Protein AF-A0A382T3I2-F1 (afdb_monomer)

Organism: NCBI:txid408172

Sequence (108 aa):
TSEFPPEIESSSTSLKLATGANISRTDLAIEILRELDHDYSRIVSGKFSSVADEWAGNCSTLGKRVKINIGQRRFTGRAEALDEAGSLLIRTEHGRVERITSGDVIVI

Foldseek 3Di:
DDPDDPVCSVPDDDPCRVVVDDDDPVVVVVVVVVVVVVVVVCVVVVNLVVVQVVCFVVPPQAQAWKWWDDPPDIFIFHQHGQDSVRWTWGQGPVRDTDTHPDTDIDGD

Mean predicted aligned error: 4.41 Å

InterPro domains:
  IPR003142 Biotin protein ligase, C-terminal [PF02237] (61-106)
  IPR008988 Transcriptional repressor, C-terminal [SSF50037] (63-107)
  IPR045864 Class II Aminoacyl-tRNA synthetase/Biotinyl protein ligase (BPL) and lipoyl protein ligase (LPL) [G3DSA:3.30.930.10] (1-58)

Solvent-accessible surface area (backbone atoms only — not comparable to full-atom values): 6464 Å² total; per-residue (Å²): 131,88,86,59,60,83,93,47,44,91,83,56,87,47,71,41,74,78,67,75,44,91,72,59,67,64,62,52,51,54,49,54,52,48,54,50,52,51,51,50,50,37,40,78,71,70,40,43,60,64,55,50,52,57,48,54,76,68,42,88,56,58,75,32,44,30,39,38,42,46,92,91,47,72,54,55,25,34,28,68,46,66,48,94,84,68,26,41,32,26,36,29,88,86,70,51,75,44,78,39,83,73,65,51,80,41,80,104

pLDDT: mean 93.25, std 4.85, range [63.03, 98.75]

Structure (mmCIF, N/CA/C/O backbone):
data_AF-A0A382T3I2-F1
#
_entry.id   AF-A0A382T3I2-F1
#
loop_
_atom_site.group_PDB
_atom_site.id
_atom_site.type_symbol
_atom_site.label_atom_id
_atom_site.label_alt_id
_atom_site.label_comp_id
_atom_site.label_asym_id
_atom_site.label_entity_id
_atom_site.label_seq_id
_atom_site.pdbx_PDB_ins_code
_atom_site.Cartn_x
_atom_site.Cartn_y
_atom_site.Cartn_z
_atom_site.occupancy
_atom_site.B_iso_or_equiv
_atom_site.auth_seq_id
_atom_site.auth_comp_id
_atom_site.auth_asym_id
_atom_site.auth_atom_id
_atom_site.pdbx_PDB_model_num
ATOM 1 N N . THR A 1 1 ? -14.782 12.651 19.110 1.00 63.03 1 THR A N 1
ATOM 2 C CA . THR A 1 1 ? -13.855 13.767 18.840 1.00 63.03 1 THR A CA 1
ATOM 3 C C . THR A 1 1 ? -12.501 13.192 18.492 1.00 63.03 1 THR A C 1
ATOM 5 O O . THR A 1 1 ? -12.213 12.077 18.912 1.00 63.03 1 THR A O 1
ATOM 8 N N . SER A 1 2 ? -11.745 13.882 17.641 1.00 73.25 2 SER A N 1
ATOM 9 C CA . SER A 1 2 ? -10.360 13.523 17.314 1.00 73.25 2 SER A CA 1
ATOM 10 C C . SER A 1 2 ? -9.489 13.713 18.564 1.00 7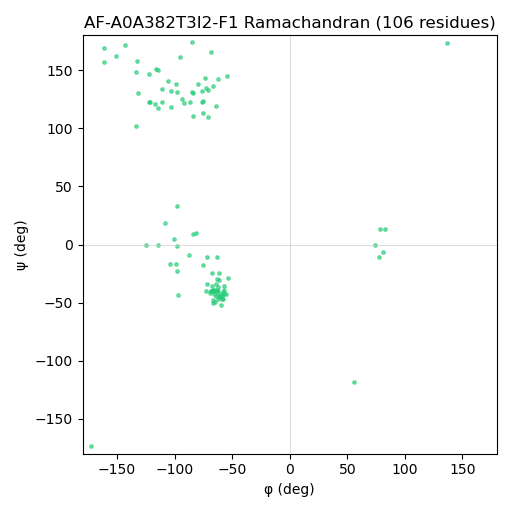3.25 2 SER A C 1
ATOM 12 O O . SER A 1 2 ? -9.676 14.688 19.286 1.00 73.25 2 SER A O 1
ATOM 14 N N . GLU A 1 3 ? -8.597 12.760 18.841 1.00 87.38 3 GLU A N 1
ATOM 15 C CA . GLU A 1 3 ? -7.560 12.857 19.888 1.00 87.38 3 GLU A CA 1
ATOM 16 C C . GLU A 1 3 ? -6.163 13.016 19.257 1.00 87.38 3 GLU A C 1
ATOM 18 O O . GLU A 1 3 ? -5.144 12.736 19.887 1.00 87.38 3 GLU A O 1
ATOM 23 N N . PHE A 1 4 ? -6.104 13.412 17.982 1.00 93.81 4 PHE A N 1
ATOM 24 C CA . PHE A 1 4 ? -4.836 13.603 17.291 1.00 93.81 4 PHE A CA 1
ATOM 25 C C . PHE A 1 4 ? -4.135 14.878 17.782 1.00 93.81 4 PHE A C 1
ATOM 27 O O . PHE A 1 4 ? -4.805 15.884 18.021 1.00 93.81 4 PHE A O 1
ATOM 34 N N . PRO A 1 5 ? -2.794 14.871 17.901 1.00 94.69 5 PRO A N 1
ATOM 35 C CA . PRO A 1 5 ? -2.028 16.094 18.102 1.00 94.69 5 PRO A CA 1
ATOM 36 C C . PRO A 1 5 ? -2.340 17.136 17.009 1.00 94.69 5 PRO A C 1
ATOM 38 O O . PRO A 1 5 ? -2.537 16.740 15.850 1.00 94.69 5 PRO A O 1
ATOM 41 N N . PRO A 1 6 ? -2.358 18.447 17.333 1.00 93.44 6 PRO A N 1
ATOM 42 C CA . PRO A 1 6 ? -2.723 19.503 16.382 1.00 93.44 6 PRO A CA 1
ATOM 43 C C . PRO A 1 6 ? -1.927 19.473 15.072 1.00 93.44 6 PRO A C 1
ATOM 45 O O . PRO A 1 6 ? -2.431 19.865 14.023 1.00 93.44 6 PRO A O 1
ATOM 48 N N . GLU A 1 7 ? -0.688 18.983 15.111 1.00 94.62 7 GLU A N 1
ATOM 49 C CA . GLU A 1 7 ? 0.228 18.939 13.973 1.00 94.62 7 GLU A CA 1
ATOM 50 C C . GLU A 1 7 ? -0.218 17.971 12.865 1.00 94.62 7 GLU A C 1
ATOM 52 O O . GLU A 1 7 ? 0.177 18.146 11.712 1.00 94.62 7 GLU A O 1
ATOM 57 N N . ILE A 1 8 ? -1.024 16.954 13.195 1.00 93.19 8 ILE A N 1
ATOM 58 C CA . ILE A 1 8 ? -1.461 15.909 12.250 1.00 93.19 8 ILE A CA 1
ATOM 59 C C . ILE A 1 8 ? -2.981 15.757 12.171 1.00 93.19 8 ILE A C 1
ATOM 61 O O . ILE A 1 8 ? -3.473 14.920 11.413 1.00 93.19 8 ILE A O 1
ATOM 65 N N . GLU A 1 9 ? -3.734 16.544 12.939 1.00 92.00 9 GLU A N 1
ATOM 66 C CA . GLU A 1 9 ? -5.191 16.432 13.030 1.00 92.00 9 GLU A CA 1
ATOM 67 C C . GLU A 1 9 ? -5.877 16.568 11.662 1.00 92.00 9 GLU A C 1
ATOM 69 O O . GLU A 1 9 ? -6.803 15.821 11.356 1.00 92.00 9 GLU A O 1
ATOM 74 N N . SER A 1 10 ? -5.391 17.467 10.804 1.00 91.81 10 SER A N 1
ATOM 75 C CA . SER A 1 10 ? -5.977 17.716 9.480 1.00 91.81 10 SER A CA 1
ATOM 76 C C . SER A 1 10 ? -5.676 16.631 8.439 1.00 91.81 10 SER A C 1
ATOM 78 O O . SER A 1 10 ? -6.363 16.563 7.420 1.00 91.81 10 SER A O 1
ATOM 80 N N . SER A 1 11 ? -4.666 15.786 8.670 1.00 91.38 11 SER A N 1
ATOM 81 C CA . SER A 1 11 ? -4.212 14.744 7.738 1.00 91.38 11 SER A CA 1
ATOM 82 C C . SER A 1 11 ? -4.425 13.318 8.254 1.00 91.38 11 SER A C 1
ATOM 84 O O . SER A 1 11 ? -4.108 12.360 7.547 1.00 91.38 11 SER A O 1
ATOM 86 N N . SER A 1 12 ? -4.977 13.163 9.460 1.00 93.81 12 SER A N 1
ATOM 87 C CA . SER A 1 12 ? -5.152 11.871 10.127 1.00 93.81 12 SER A CA 1
ATOM 88 C C . SER A 1 12 ? -6.622 11.507 10.304 1.00 93.81 12 SER A C 1
ATOM 90 O O . SER A 1 12 ? -7.492 12.354 10.481 1.00 93.81 12 SER A O 1
ATOM 92 N N . THR A 1 13 ? -6.910 10.207 10.300 1.00 95.12 13 THR A N 1
ATOM 93 C CA . THR A 1 13 ? -8.230 9.665 10.638 1.00 95.12 13 THR A CA 1
ATOM 94 C C . THR A 1 13 ? -8.085 8.358 11.413 1.00 95.12 13 THR A C 1
ATOM 96 O O . THR A 1 13 ? -6.989 7.818 11.555 1.00 95.12 13 THR A O 1
ATOM 99 N N . SER A 1 14 ? -9.192 7.834 11.931 1.00 94.62 14 SER A N 1
ATOM 100 C CA . SER A 1 14 ? -9.259 6.491 12.510 1.00 94.62 14 SER A CA 1
ATOM 101 C C . SER A 1 14 ? -10.472 5.746 11.967 1.00 94.62 14 SER A C 1
ATOM 103 O O . SER A 1 14 ? -11.454 6.369 11.566 1.00 94.62 14 SER A O 1
ATOM 105 N N . LEU A 1 15 ? -10.455 4.411 12.017 1.00 95.38 15 LEU A N 1
ATOM 106 C CA . LEU A 1 15 ? -11.612 3.606 11.607 1.00 95.38 15 LEU A CA 1
ATOM 107 C C . LEU A 1 15 ? -12.877 3.975 12.390 1.00 95.38 15 LEU A C 1
ATOM 109 O O . LEU A 1 15 ? -13.959 4.014 11.815 1.00 95.38 15 LEU A O 1
ATOM 113 N N . LYS A 1 16 ? -12.751 4.326 13.675 1.00 95.12 16 LYS A N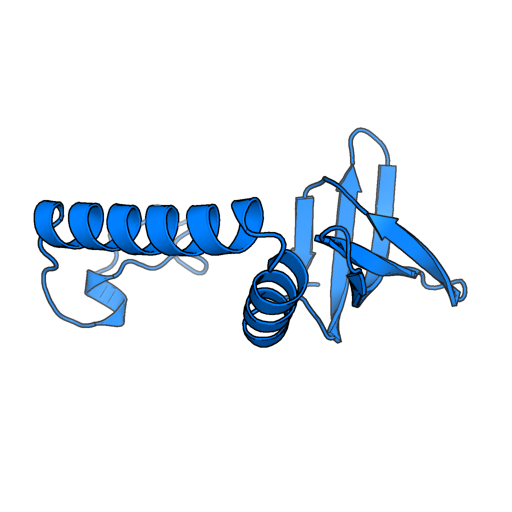 1
ATOM 114 C CA . LYS A 1 16 ? -13.886 4.787 14.482 1.00 95.12 16 LYS A CA 1
ATOM 115 C C . LYS A 1 16 ? -14.441 6.123 13.995 1.00 95.12 16 LYS A C 1
ATOM 117 O O . LYS A 1 16 ? -15.653 6.284 13.947 1.00 95.12 16 LYS A O 1
ATOM 122 N N . LEU A 1 17 ? -13.576 7.075 13.642 1.00 94.88 17 LEU A N 1
ATOM 123 C CA . LEU A 1 17 ? -14.012 8.366 13.100 1.00 94.88 17 LEU A CA 1
ATOM 124 C C . LEU A 1 17 ? -14.636 8.209 11.708 1.00 94.88 17 LEU A C 1
ATOM 126 O O . LEU A 1 17 ? -15.655 8.831 11.437 1.00 94.88 17 LEU A O 1
ATOM 130 N N . ALA A 1 18 ? -14.059 7.357 10.858 1.00 95.12 18 ALA A N 1
ATOM 131 C CA . ALA A 1 18 ? -14.539 7.126 9.498 1.00 95.12 18 ALA A CA 1
ATOM 132 C C . ALA A 1 18 ? -15.864 6.343 9.444 1.00 95.12 18 ALA A C 1
ATOM 134 O O . ALA A 1 18 ? -16.680 6.590 8.562 1.00 95.12 18 ALA A O 1
ATOM 135 N N . THR A 1 19 ? -16.087 5.407 10.373 1.00 95.56 19 THR A N 1
ATOM 136 C CA . THR A 1 19 ? -17.275 4.527 10.378 1.00 95.56 19 THR A CA 1
ATOM 137 C C . THR A 1 19 ? -18.333 4.913 11.412 1.00 95.56 19 THR A C 1
ATOM 139 O O . THR A 1 19 ? -19.463 4.441 11.340 1.00 95.56 19 THR A O 1
ATOM 142 N N . GLY A 1 20 ? -17.980 5.727 12.410 1.00 96.12 20 GLY A N 1
ATOM 143 C CA . GLY A 1 20 ? -18.831 6.033 13.564 1.00 96.12 20 GLY A CA 1
ATOM 144 C C . GLY A 1 20 ? -18.948 4.899 14.594 1.00 96.12 20 GLY A C 1
ATOM 145 O O . GLY A 1 20 ? -19.613 5.081 15.614 1.00 96.12 20 GLY A O 1
ATOM 146 N N . ALA A 1 21 ? -18.300 3.749 14.375 1.00 95.81 21 ALA A N 1
ATOM 147 C CA . ALA A 1 21 ? -18.434 2.552 15.203 1.00 95.81 21 ALA A CA 1
ATOM 148 C C . ALA A 1 21 ? -17.120 2.159 15.899 1.00 95.81 21 ALA A C 1
ATOM 150 O O . ALA A 1 21 ? -16.021 2.400 15.401 1.00 95.81 21 ALA A O 1
ATOM 151 N N . ASN A 1 22 ? -17.219 1.515 17.068 1.00 96.19 22 ASN A N 1
ATOM 152 C CA . ASN A 1 22 ? -16.056 0.867 17.675 1.00 96.19 22 ASN A CA 1
ATOM 153 C C . ASN A 1 22 ? -15.756 -0.431 16.914 1.00 96.19 22 ASN A C 1
ATOM 155 O O . ASN A 1 22 ? -16.613 -1.307 16.829 1.00 96.19 22 ASN A O 1
ATOM 159 N N . ILE A 1 23 ? -14.531 -0.559 16.405 1.00 96.56 23 ILE A N 1
ATOM 160 C CA . ILE A 1 23 ? -14.065 -1.758 15.703 1.00 96.56 23 ILE A CA 1
ATOM 161 C C . ILE A 1 23 ? -13.261 -2.631 16.670 1.00 96.56 23 ILE A C 1
ATOM 163 O O . ILE A 1 23 ? -12.359 -2.148 17.360 1.00 96.56 23 ILE A O 1
ATOM 167 N N . SER A 1 24 ? -13.585 -3.924 16.712 1.00 98.12 24 SER A N 1
ATOM 168 C CA . SER A 1 24 ? -12.812 -4.928 17.444 1.00 98.12 24 SER A CA 1
ATOM 169 C C . SER A 1 24 ? -11.414 -5.045 16.839 1.00 98.12 24 SER A C 1
ATOM 171 O O . SER A 1 24 ? -11.252 -5.380 15.668 1.00 98.12 24 SER A O 1
ATOM 173 N N . ARG A 1 25 ? -10.383 -4.763 17.643 1.00 97.81 25 ARG A N 1
ATOM 174 C CA . ARG A 1 25 ? -8.982 -4.856 17.200 1.00 97.81 25 ARG A CA 1
ATOM 175 C C . ARG A 1 25 ? -8.588 -6.289 16.852 1.00 97.81 25 ARG A C 1
ATOM 177 O O . ARG A 1 25 ? -7.780 -6.481 15.952 1.00 97.81 25 ARG A O 1
ATOM 184 N N . THR A 1 26 ? -9.150 -7.265 17.564 1.00 98.56 26 THR A N 1
ATOM 185 C CA . THR A 1 26 ? -8.910 -8.688 17.310 1.00 98.56 26 THR A CA 1
ATOM 186 C C . THR A 1 26 ? -9.488 -9.093 15.962 1.00 98.56 26 THR A C 1
ATOM 188 O O . THR A 1 26 ? -8.762 -9.648 15.146 1.00 98.56 26 THR A O 1
ATOM 191 N N . ASP A 1 27 ? -10.751 -8.750 15.696 1.00 98.25 27 ASP A N 1
ATOM 192 C CA . ASP A 1 27 ? -11.403 -9.122 14.434 1.00 98.25 27 ASP A CA 1
ATOM 193 C C . ASP A 1 27 ? -10.754 -8.405 13.246 1.00 98.25 27 ASP A C 1
ATOM 195 O O . ASP A 1 27 ? -10.499 -9.023 12.217 1.00 98.25 27 ASP A O 1
ATOM 199 N N . LEU A 1 28 ? -10.382 -7.130 13.418 1.00 98.31 28 LEU A N 1
ATOM 200 C CA . LEU A 1 28 ? -9.625 -6.384 12.414 1.00 98.31 28 LEU A CA 1
ATOM 201 C C . LEU A 1 28 ? -8.268 -7.035 12.112 1.00 98.31 28 LEU A C 1
ATOM 203 O O . LEU A 1 28 ? -7.893 -7.147 10.951 1.00 98.31 28 LEU A O 1
ATOM 207 N N . ALA A 1 29 ? -7.523 -7.461 13.136 1.00 98.62 29 ALA A N 1
ATOM 208 C CA . ALA A 1 29 ? -6.231 -8.112 12.939 1.00 98.62 29 ALA A CA 1
ATOM 209 C C . ALA A 1 29 ? -6.373 -9.466 12.230 1.00 98.62 29 ALA A C 1
ATOM 211 O O . ALA A 1 29 ? -5.571 -9.772 11.352 1.00 98.62 29 ALA A O 1
ATOM 212 N N . ILE A 1 30 ? -7.396 -10.253 12.582 1.00 98.69 30 ILE A N 1
ATOM 213 C CA . ILE A 1 30 ? -7.709 -11.513 11.897 1.00 98.69 30 ILE A CA 1
ATOM 214 C C . ILE A 1 30 ? -7.961 -11.254 10.411 1.00 98.69 30 ILE A C 1
ATOM 216 O O . ILE A 1 30 ? -7.405 -11.958 9.574 1.00 98.69 30 ILE A O 1
ATOM 220 N N . GLU A 1 31 ? -8.758 -10.238 10.086 1.00 98.50 31 GLU A N 1
ATOM 221 C CA . GLU A 1 31 ? -9.100 -9.945 8.697 1.00 98.50 31 GLU A CA 1
ATOM 222 C C . GLU A 1 31 ? -7.904 -9.417 7.900 1.00 98.50 31 GLU A C 1
ATOM 224 O O . GLU A 1 31 ? -7.643 -9.897 6.803 1.00 98.50 31 GLU A O 1
ATOM 229 N N . ILE A 1 32 ? -7.090 -8.530 8.486 1.00 98.50 32 ILE A N 1
ATOM 230 C CA . ILE A 1 32 ? -5.834 -8.076 7.865 1.00 98.50 32 ILE A CA 1
ATOM 231 C C . ILE A 1 32 ? -4.911 -9.262 7.559 1.00 98.50 32 ILE A C 1
ATOM 233 O O . ILE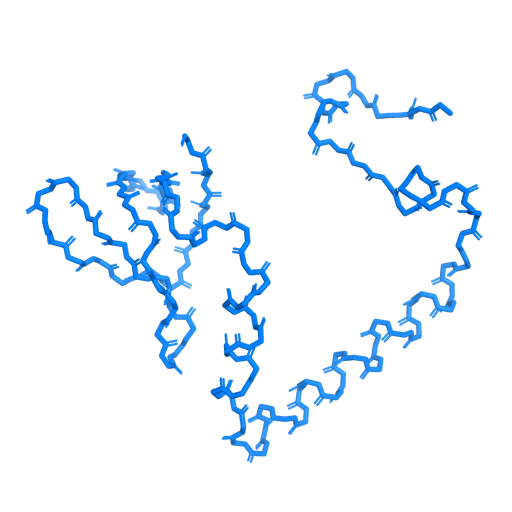 A 1 32 ? -4.307 -9.308 6.490 1.00 98.50 32 ILE A O 1
ATOM 237 N N . LEU A 1 33 ? -4.786 -10.223 8.480 1.00 98.69 33 LEU A N 1
ATOM 238 C CA . LEU A 1 33 ? -3.940 -11.401 8.274 1.00 98.69 33 LEU A CA 1
ATOM 239 C C . LEU A 1 33 ? -4.485 -12.328 7.182 1.00 98.69 33 LEU A C 1
ATOM 241 O O . LEU A 1 33 ? -3.691 -12.904 6.445 1.00 98.69 33 LEU A O 1
ATOM 245 N N . ARG A 1 34 ? -5.811 -12.464 7.060 1.00 98.75 34 ARG A N 1
ATOM 246 C CA . ARG A 1 34 ? -6.440 -13.243 5.982 1.00 98.75 34 ARG A CA 1
ATOM 247 C C . ARG A 1 34 ? -6.213 -12.613 4.617 1.00 98.75 34 ARG A C 1
ATOM 249 O O . ARG A 1 34 ? -5.796 -13.319 3.706 1.00 98.75 34 ARG A O 1
ATOM 256 N N . GLU A 1 35 ? -6.439 -11.308 4.493 1.00 98.12 35 GLU A N 1
ATOM 257 C CA . GLU A 1 35 ? -6.195 -10.581 3.242 1.00 98.12 35 GLU A CA 1
ATOM 258 C C . GLU A 1 35 ? -4.709 -10.625 2.864 1.00 98.12 35 GLU A C 1
ATOM 260 O O . GLU A 1 35 ? -4.361 -10.880 1.712 1.00 98.12 35 GLU A O 1
ATOM 265 N N . LEU A 1 36 ? -3.812 -10.494 3.849 1.00 98.25 36 LEU A N 1
ATOM 266 C CA . LEU A 1 36 ? -2.376 -10.644 3.624 1.00 98.25 36 LEU A CA 1
ATOM 267 C C . LEU A 1 36 ? -2.009 -12.052 3.127 1.00 98.25 36 LEU A C 1
ATOM 269 O O . LEU A 1 36 ? -1.227 -12.170 2.186 1.00 98.25 36 LEU A O 1
ATOM 273 N N . ASP A 1 37 ? -2.550 -13.111 3.736 1.00 98.50 37 ASP A N 1
ATOM 274 C CA . ASP A 1 37 ? -2.296 -14.503 3.331 1.00 98.50 37 ASP A CA 1
ATOM 275 C C . ASP A 1 37 ? -2.862 -14.812 1.935 1.00 98.50 37 ASP A C 1
ATOM 277 O O . ASP A 1 37 ? -2.205 -15.460 1.111 1.00 98.50 37 ASP A O 1
ATOM 281 N N . HIS A 1 38 ? -4.049 -14.284 1.631 1.00 98.00 38 HIS A N 1
ATOM 282 C CA . HIS A 1 38 ? -4.664 -14.372 0.312 1.00 98.00 38 HIS A CA 1
ATOM 283 C C . HIS A 1 38 ? -3.775 -13.725 -0.758 1.00 98.00 38 HIS A C 1
ATOM 285 O O . HIS A 1 38 ? -3.423 -14.373 -1.749 1.00 98.00 38 HIS A O 1
ATOM 291 N N . ASP A 1 39 ? -3.341 -12.485 -0.544 1.00 97.19 39 ASP A N 1
ATOM 292 C CA . ASP A 1 39 ? -2.525 -11.742 -1.507 1.00 97.19 39 ASP A CA 1
ATOM 293 C C . ASP A 1 39 ? -1.133 -12.326 -1.652 1.00 97.19 39 ASP A C 1
ATOM 295 O O . ASP A 1 39 ? -0.629 -12.479 -2.768 1.00 97.19 39 ASP A O 1
ATOM 299 N N . TYR A 1 40 ? -0.538 -12.752 -0.543 1.00 97.56 40 TYR A N 1
ATOM 300 C CA . TYR A 1 40 ? 0.723 -13.470 -0.562 1.00 97.56 40 TYR A CA 1
ATOM 301 C C . TYR A 1 40 ? 0.621 -14.757 -1.393 1.00 97.56 40 TYR A C 1
ATOM 303 O O . TYR A 1 40 ? 1.463 -15.006 -2.259 1.00 97.56 40 TYR A O 1
ATOM 311 N N . SER A 1 41 ? -0.454 -15.530 -1.222 1.00 98.19 41 SER A N 1
ATOM 312 C CA . SER A 1 41 ? -0.716 -16.735 -2.015 1.00 98.19 41 SER A CA 1
ATOM 313 C C . SER A 1 41 ? -0.921 -16.425 -3.504 1.00 98.19 41 SER A C 1
ATOM 315 O O . SER A 1 41 ? -0.413 -17.151 -4.370 1.00 98.19 41 SER A O 1
ATOM 317 N N . ARG A 1 42 ? -1.610 -15.324 -3.844 1.00 96.94 42 ARG A N 1
ATOM 318 C CA . ARG A 1 42 ? -1.722 -14.833 -5.233 1.00 96.94 42 ARG A CA 1
ATOM 319 C C . ARG A 1 42 ? -0.337 -14.533 -5.817 1.00 96.94 42 ARG A C 1
ATOM 321 O O . ARG A 1 42 ? -0.028 -14.990 -6.916 1.00 96.94 42 ARG A O 1
ATOM 328 N N . ILE A 1 43 ? 0.520 -13.837 -5.076 1.00 95.19 43 ILE A N 1
ATOM 329 C CA . ILE A 1 43 ? 1.869 -13.470 -5.527 1.00 95.19 43 ILE A CA 1
ATOM 330 C C . ILE A 1 43 ? 2.745 -14.713 -5.729 1.00 95.19 43 ILE A C 1
ATOM 332 O O . ILE A 1 43 ? 3.327 -14.877 -6.802 1.00 95.19 43 ILE A O 1
ATOM 336 N N . VAL A 1 44 ? 2.802 -15.619 -4.748 1.00 97.19 44 VAL A N 1
ATOM 337 C CA . VAL A 1 44 ? 3.616 -16.849 -4.820 1.00 97.19 44 VAL A CA 1
ATOM 338 C C . VAL A 1 44 ? 3.146 -17.782 -5.943 1.00 97.19 44 VAL A C 1
ATOM 340 O O . VAL A 1 44 ? 3.961 -18.475 -6.548 1.00 97.19 44 VAL A O 1
ATOM 343 N N . SER A 1 45 ? 1.854 -17.759 -6.289 1.00 97.62 45 SER A N 1
ATOM 344 C CA . SER A 1 45 ? 1.303 -18.496 -7.439 1.00 97.62 45 SER A CA 1
ATOM 345 C C . SER A 1 45 ? 1.490 -17.796 -8.796 1.00 97.62 45 SER A C 1
ATOM 347 O O . SER A 1 45 ? 0.932 -18.243 -9.798 1.00 97.62 45 SER A O 1
ATOM 349 N N . GLY A 1 46 ? 2.279 -16.718 -8.854 1.00 95.38 46 GLY A N 1
ATOM 350 C CA . GLY A 1 46 ? 2.618 -16.012 -10.092 1.00 95.38 46 GLY A CA 1
ATOM 351 C C . GLY A 1 46 ? 1.569 -15.000 -10.560 1.00 95.38 46 GLY A C 1
ATOM 352 O O . GLY A 1 46 ? 1.641 -14.532 -11.692 1.00 95.38 46 GLY A O 1
ATOM 353 N N . LYS A 1 47 ? 0.600 -14.631 -9.712 1.00 94.81 47 LYS A N 1
ATOM 354 C CA . LYS A 1 47 ? -0.479 -13.679 -10.040 1.00 94.81 47 LYS A CA 1
ATOM 355 C C . LYS A 1 47 ? -0.191 -12.257 -9.551 1.00 94.81 47 LYS A C 1
ATOM 357 O O . LYS A 1 47 ? -1.116 -11.532 -9.190 1.00 94.81 47 LYS A O 1
ATOM 362 N N . PHE A 1 48 ? 1.080 -11.849 -9.537 1.00 92.06 48 PHE A N 1
ATOM 363 C CA . PHE A 1 48 ? 1.469 -10.506 -9.094 1.00 92.06 48 PHE A CA 1
ATOM 364 C C . PHE A 1 48 ? 0.778 -9.401 -9.902 1.00 92.06 48 PHE A C 1
ATOM 366 O O . PHE A 1 48 ? 0.300 -8.443 -9.309 1.00 92.06 48 PHE A O 1
ATOM 373 N N . SER A 1 49 ? 0.658 -9.553 -11.226 1.00 91.25 49 SER A N 1
ATOM 374 C CA . SER A 1 49 ? 0.013 -8.552 -12.089 1.00 91.25 49 SER A CA 1
ATOM 375 C C . SER A 1 49 ? -1.414 -8.223 -11.647 1.00 91.25 49 SER A C 1
ATOM 377 O O . SER A 1 49 ? -1.762 -7.057 -11.541 1.00 91.25 49 SER A O 1
ATOM 379 N N . SER A 1 50 ? -2.207 -9.231 -11.269 1.00 92.31 50 SER A N 1
ATOM 380 C CA . SER A 1 50 ? -3.564 -9.016 -10.751 1.00 92.31 50 SER A CA 1
ATOM 381 C C . SER A 1 50 ? -3.582 -8.213 -9.447 1.00 92.31 50 SER A C 1
ATOM 383 O O . SER A 1 50 ? -4.507 -7.434 -9.239 1.00 92.31 50 SER A O 1
ATOM 385 N N . VAL A 1 51 ? -2.595 -8.414 -8.569 1.00 92.88 51 VAL A N 1
ATOM 386 C CA . VAL A 1 51 ? -2.460 -7.645 -7.319 1.00 92.88 51 VAL A CA 1
ATOM 387 C C . VAL A 1 51 ? -1.993 -6.220 -7.625 1.00 92.88 51 VAL A C 1
ATOM 389 O O . VAL A 1 51 ? -2.497 -5.262 -7.045 1.00 92.88 51 VAL A O 1
ATOM 392 N N . ALA A 1 52 ? -1.065 -6.061 -8.571 1.00 90.25 52 ALA A N 1
ATOM 393 C CA . ALA A 1 52 ? -0.578 -4.760 -9.014 1.00 90.25 52 ALA A CA 1
ATOM 394 C C . ALA A 1 52 ? -1.685 -3.919 -9.673 1.00 90.25 52 ALA A C 1
ATOM 396 O O . ALA A 1 52 ? -1.773 -2.725 -9.394 1.00 90.25 52 ALA A O 1
ATOM 397 N N . ASP A 1 53 ? -2.558 -4.529 -10.477 1.00 90.19 53 ASP A N 1
ATOM 398 C CA . ASP A 1 53 ? -3.709 -3.861 -11.096 1.00 90.19 53 ASP A CA 1
ATOM 399 C C . ASP A 1 53 ? -4.719 -3.380 -10.042 1.00 90.19 53 ASP A C 1
ATOM 401 O O . ASP A 1 53 ? -5.182 -2.237 -10.087 1.00 90.19 53 ASP A O 1
ATOM 405 N N . GLU A 1 54 ? -5.026 -4.227 -9.054 1.00 92.62 54 GLU A N 1
ATOM 406 C CA . GLU A 1 54 ? -5.896 -3.878 -7.925 1.00 92.62 54 GLU A CA 1
ATOM 407 C C . GLU A 1 54 ? -5.303 -2.734 -7.088 1.00 92.62 54 GLU A C 1
ATOM 409 O O . GLU A 1 54 ? -5.999 -1.775 -6.734 1.00 92.62 54 GLU A O 1
ATOM 414 N N . TRP A 1 55 ? -3.997 -2.788 -6.823 1.00 90.75 55 TRP A N 1
ATOM 415 C CA . TRP A 1 55 ? -3.277 -1.715 -6.148 1.00 90.75 55 TRP A CA 1
ATOM 416 C C . TRP A 1 55 ? -3.309 -0.414 -6.960 1.00 90.75 55 TRP A C 1
ATOM 418 O O . TRP A 1 55 ? -3.633 0.638 -6.405 1.00 90.75 55 TRP A O 1
ATOM 428 N N . ALA A 1 56 ? -3.035 -0.466 -8.267 1.00 89.81 56 ALA A N 1
ATOM 429 C CA . ALA A 1 56 ? -3.071 0.698 -9.149 1.00 89.81 56 ALA A CA 1
ATOM 430 C C . ALA A 1 56 ? -4.463 1.348 -9.176 1.00 89.81 56 ALA A C 1
ATOM 432 O O . ALA A 1 56 ? -4.567 2.570 -9.062 1.00 89.81 56 ALA A O 1
AT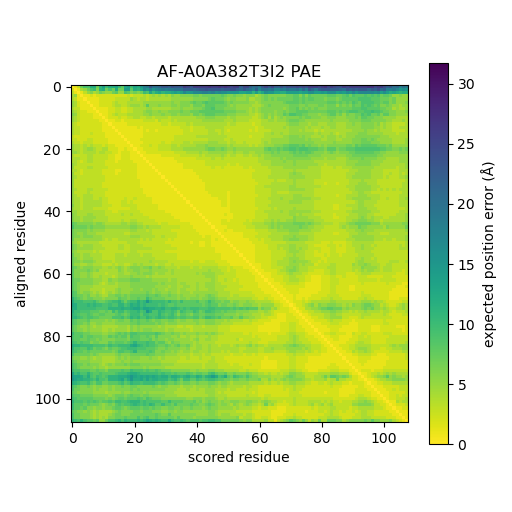OM 433 N N . GLY A 1 57 ? -5.530 0.545 -9.244 1.00 91.12 57 GLY A N 1
ATOM 434 C CA . GLY A 1 57 ? -6.914 1.028 -9.222 1.00 91.12 57 GLY A CA 1
ATOM 435 C C . GLY A 1 57 ? -7.292 1.774 -7.937 1.00 91.12 57 GLY A C 1
ATOM 436 O O . GLY A 1 57 ? -8.081 2.715 -7.982 1.00 91.12 57 GLY A O 1
ATOM 437 N N . ASN A 1 58 ? -6.685 1.405 -6.806 1.00 91.25 58 ASN A N 1
ATOM 438 C CA . ASN A 1 58 ? -6.916 2.036 -5.503 1.00 91.25 58 ASN A CA 1
ATOM 439 C C . ASN A 1 58 ? -5.855 3.090 -5.129 1.00 91.25 58 ASN A C 1
ATOM 441 O O . ASN A 1 58 ? -5.926 3.708 -4.062 1.00 91.25 58 ASN A O 1
ATOM 445 N N . CYS A 1 59 ? -4.850 3.313 -5.979 1.00 90.12 59 CYS A N 1
ATOM 446 C CA . CYS A 1 59 ? -3.723 4.176 -5.659 1.00 90.12 59 CYS A CA 1
ATOM 447 C C . CYS A 1 59 ? -4.110 5.659 -5.739 1.00 90.12 59 CYS A C 1
ATOM 449 O O . CYS A 1 59 ? -4.335 6.219 -6.811 1.00 90.12 59 CYS A O 1
ATOM 451 N N . SER A 1 60 ? -4.114 6.344 -4.596 1.00 90.56 60 SER A N 1
ATOM 452 C CA . SER A 1 60 ? -4.519 7.752 -4.509 1.00 90.56 60 SER A CA 1
ATOM 453 C C . SER A 1 60 ? -3.521 8.744 -5.125 1.00 90.56 60 SER A C 1
ATOM 455 O O . SER A 1 60 ? -3.850 9.929 -5.251 1.00 90.56 60 SER A O 1
ATOM 457 N N . THR A 1 61 ? -2.313 8.301 -5.484 1.00 91.44 61 THR A N 1
ATOM 458 C CA . THR A 1 61 ? -1.237 9.146 -6.028 1.00 91.44 61 THR A CA 1
ATOM 459 C C . THR A 1 61 ? -1.150 9.101 -7.553 1.00 91.44 61 THR A C 1
ATOM 461 O O . THR A 1 61 ? -0.654 10.058 -8.151 1.00 91.44 61 THR A O 1
ATOM 464 N N . LEU A 1 62 ? -1.651 8.041 -8.198 1.00 94.25 62 LEU A N 1
ATOM 465 C CA . LEU A 1 62 ? -1.620 7.916 -9.654 1.00 94.25 62 LEU A CA 1
ATOM 466 C C . LEU A 1 62 ? -2.425 9.031 -10.334 1.00 94.25 62 LEU A C 1
ATOM 468 O O . LEU A 1 62 ? -3.453 9.501 -9.847 1.00 94.25 62 LEU A O 1
ATOM 472 N N . GLY A 1 63 ? -1.905 9.504 -11.464 1.00 94.25 63 GLY A N 1
ATOM 473 C CA . GLY A 1 63 ? -2.436 10.625 -12.233 1.00 94.25 63 GLY A CA 1
ATOM 474 C C . GLY A 1 63 ? -2.115 12.010 -11.663 1.00 94.25 63 GLY A C 1
ATOM 475 O O . GLY A 1 63 ? -2.316 13.000 -12.378 1.00 94.25 63 GLY A O 1
ATOM 476 N N . LYS A 1 64 ? -1.593 12.101 -10.432 1.00 95.56 64 LYS A N 1
ATOM 477 C CA . LYS A 1 64 ? -1.304 13.365 -9.740 1.00 95.56 64 LYS A CA 1
ATOM 478 C C . LYS A 1 64 ? 0.147 13.802 -9.907 1.00 95.56 64 LYS A C 1
ATOM 480 O O . LYS A 1 64 ? 1.031 13.017 -10.260 1.00 95.56 64 LYS A O 1
ATOM 485 N N . ARG A 1 65 ? 0.390 15.088 -9.645 1.00 96.31 65 ARG A N 1
ATOM 486 C CA . ARG A 1 65 ? 1.746 15.612 -9.495 1.00 96.31 65 ARG A CA 1
ATOM 487 C C . ARG A 1 65 ? 2.267 15.193 -8.125 1.00 96.31 65 ARG A C 1
ATOM 489 O O . ARG A 1 65 ? 1.569 15.314 -7.121 1.00 96.31 65 ARG A O 1
ATOM 496 N N . VAL A 1 66 ? 3.479 14.662 -8.100 1.00 96.00 66 VAL A N 1
ATOM 497 C CA . VAL A 1 66 ? 4.113 14.158 -6.887 1.00 96.00 66 VAL A CA 1
ATOM 498 C C . VAL A 1 66 ? 5.544 14.659 -6.789 1.00 96.00 66 VAL A C 1
ATOM 500 O O . VAL A 1 66 ? 6.233 14.851 -7.795 1.00 96.00 66 VAL A O 1
ATOM 503 N N . LYS A 1 67 ? 5.994 14.841 -5.554 1.00 95.44 67 LYS A N 1
ATOM 504 C CA . LYS A 1 67 ? 7.391 15.026 -5.189 1.00 95.44 67 LYS A CA 1
ATOM 505 C C . LYS A 1 67 ? 7.918 13.723 -4.607 1.00 95.44 67 LYS A C 1
ATOM 507 O O . LYS A 1 67 ? 7.295 13.152 -3.714 1.00 95.44 67 LYS A O 1
ATOM 512 N N . ILE A 1 68 ? 9.077 13.299 -5.092 1.00 94.31 68 ILE A N 1
ATOM 513 C CA . ILE A 1 68 ? 9.776 12.107 -4.627 1.00 94.31 68 ILE A CA 1
ATOM 514 C C . ILE A 1 68 ? 11.046 12.497 -3.887 1.00 94.31 68 ILE A C 1
ATOM 516 O O . ILE A 1 68 ? 11.834 13.301 -4.394 1.00 94.31 68 ILE A O 1
ATOM 520 N N . ASN A 1 69 ? 11.269 11.886 -2.724 1.00 93.88 69 ASN A N 1
ATOM 521 C CA . ASN A 1 69 ? 12.522 11.992 -1.982 1.00 93.88 69 ASN A CA 1
ATOM 522 C C . ASN A 1 69 ? 13.182 10.606 -1.868 1.00 93.88 69 ASN A C 1
ATOM 524 O O . ASN A 1 69 ? 12.593 9.678 -1.316 1.00 93.88 69 ASN A O 1
ATOM 528 N N . ILE A 1 70 ? 14.413 10.466 -2.375 1.00 90.88 70 ILE A N 1
ATOM 529 C CA . ILE A 1 70 ? 15.217 9.232 -2.297 1.00 90.88 70 ILE A CA 1
ATOM 530 C C . ILE A 1 70 ? 16.633 9.604 -1.864 1.00 90.88 70 ILE A C 1
ATOM 532 O O . ILE A 1 70 ? 17.436 10.094 -2.664 1.00 90.88 70 ILE A O 1
ATOM 536 N N . GLY A 1 71 ? 16.953 9.386 -0.588 1.00 88.94 71 GLY A N 1
ATOM 537 C CA . GLY A 1 71 ? 18.218 9.843 -0.013 1.00 88.94 71 GLY A CA 1
ATOM 538 C C . GLY A 1 71 ? 18.396 11.352 -0.216 1.00 88.94 71 GLY A C 1
ATOM 539 O O . GLY A 1 71 ? 17.580 12.147 0.240 1.00 88.94 71 GLY A O 1
ATOM 540 N N . GLN A 1 72 ? 19.448 11.750 -0.937 1.00 90.12 72 GLN A N 1
ATOM 541 C CA . GLN A 1 72 ? 19.710 13.160 -1.265 1.00 90.12 72 GLN A CA 1
ATOM 542 C C . GLN A 1 72 ? 19.020 13.638 -2.553 1.00 90.12 72 GLN A C 1
ATOM 544 O O . GLN A 1 72 ? 19.023 14.832 -2.852 1.00 90.12 72 GLN A O 1
ATOM 549 N N . ARG A 1 73 ? 18.424 12.732 -3.337 1.00 88.69 73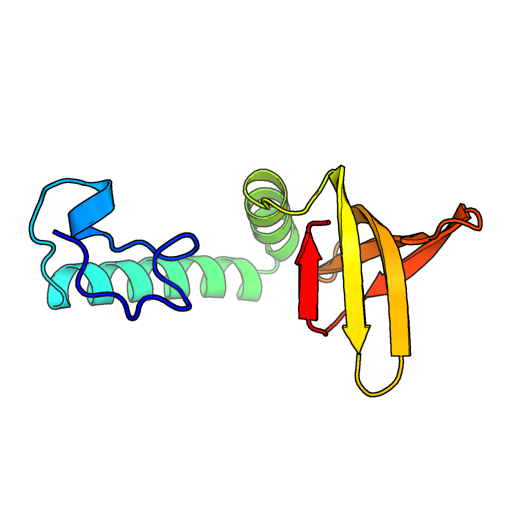 ARG A N 1
ATOM 550 C CA . ARG A 1 73 ? 17.743 13.079 -4.588 1.00 88.69 73 ARG A CA 1
ATOM 551 C C . ARG A 1 73 ? 16.318 13.519 -4.289 1.00 88.69 73 ARG A C 1
ATOM 553 O O . ARG A 1 73 ? 15.574 12.818 -3.605 1.00 88.69 73 ARG A O 1
ATOM 560 N N . ARG A 1 74 ? 15.933 14.665 -4.848 1.00 91.12 74 ARG A N 1
ATOM 561 C CA . ARG A 1 74 ? 14.559 15.170 -4.826 1.00 91.12 74 ARG A CA 1
ATOM 562 C C . ARG A 1 74 ? 14.167 15.585 -6.227 1.00 91.12 74 ARG A C 1
ATOM 564 O O . ARG A 1 74 ? 14.915 16.319 -6.869 1.00 91.12 74 ARG A O 1
ATOM 571 N N . PHE A 1 75 ? 13.019 15.124 -6.692 1.00 91.56 75 PHE A N 1
ATOM 572 C CA . PHE A 1 75 ? 12.498 15.511 -7.997 1.00 91.56 75 PHE A CA 1
ATOM 573 C C . PHE A 1 75 ? 10.974 15.461 -7.999 1.00 91.56 75 PHE A C 1
ATOM 575 O O . PHE A 1 75 ? 10.345 14.861 -7.125 1.00 91.56 75 PHE A O 1
ATOM 582 N N . THR A 1 76 ? 10.398 16.129 -8.989 1.00 94.62 76 THR A N 1
ATOM 583 C CA . THR A 1 76 ? 8.957 16.280 -9.161 1.00 94.62 76 THR A CA 1
ATOM 584 C C . THR A 1 76 ? 8.557 15.729 -10.519 1.00 94.62 76 THR A C 1
ATOM 586 O O . THR A 1 76 ? 9.301 15.833 -11.498 1.00 94.62 76 THR A O 1
ATOM 589 N N . GLY A 1 77 ? 7.362 15.163 -10.593 1.00 95.19 77 GLY A N 1
ATOM 590 C CA . GLY A 1 77 ? 6.774 14.750 -11.855 1.00 95.19 77 GLY A CA 1
ATOM 591 C C . GLY A 1 77 ? 5.335 14.300 -11.686 1.00 95.19 77 GLY A C 1
ATOM 592 O O . GLY A 1 77 ? 4.750 14.428 -10.612 1.00 95.19 77 GLY A O 1
ATOM 593 N N . ARG A 1 78 ? 4.753 13.783 -12.761 1.00 96.56 78 ARG A N 1
ATOM 594 C CA . ARG A 1 78 ? 3.433 13.158 -12.733 1.00 96.56 78 ARG A CA 1
ATOM 595 C C . ARG A 1 78 ? 3.586 11.657 -12.526 1.00 96.56 78 ARG A C 1
ATOM 597 O O . ARG A 1 78 ? 4.298 11.023 -13.298 1.00 96.56 78 ARG A O 1
ATOM 604 N N . ALA A 1 79 ? 2.925 11.109 -11.511 1.00 96.19 79 ALA A N 1
ATOM 605 C CA . ALA A 1 79 ? 2.818 9.667 -11.306 1.00 96.19 79 ALA A CA 1
ATOM 606 C C . ALA A 1 79 ? 1.888 9.083 -12.377 1.00 96.19 79 ALA A C 1
ATOM 608 O O . ALA A 1 79 ? 0.696 9.382 -12.383 1.00 96.19 79 ALA A O 1
ATOM 609 N N . GLU A 1 80 ? 2.422 8.318 -13.326 1.00 94.50 80 GLU A N 1
ATOM 610 C CA . GLU A 1 80 ? 1.654 7.867 -14.493 1.00 94.50 80 GLU A CA 1
ATOM 611 C C . GLU A 1 80 ? 1.083 6.468 -14.323 1.00 94.50 80 GLU A C 1
ATOM 613 O O . GLU A 1 80 ? -0.073 6.243 -14.669 1.00 94.50 80 GLU A O 1
ATOM 618 N N . ALA A 1 81 ? 1.883 5.543 -13.799 1.00 92.62 81 ALA A N 1
ATOM 619 C CA . ALA A 1 81 ? 1.510 4.143 -13.670 1.00 92.62 81 ALA A CA 1
ATOM 620 C C . ALA A 1 81 ? 2.392 3.429 -12.643 1.00 92.62 81 ALA A C 1
ATOM 622 O O . ALA A 1 81 ? 3.433 3.948 -12.230 1.00 92.62 81 ALA A O 1
ATOM 623 N N . LEU A 1 82 ? 1.983 2.217 -12.284 1.00 90.88 82 LEU A N 1
ATOM 624 C CA . LEU A 1 82 ? 2.856 1.197 -11.719 1.00 90.88 82 LEU A CA 1
ATOM 625 C C . LEU A 1 82 ? 3.248 0.240 -12.848 1.00 90.88 82 LEU A C 1
ATOM 627 O O . LEU A 1 82 ? 2.411 -0.079 -13.690 1.00 90.88 82 LEU A O 1
ATOM 631 N N . ASP A 1 83 ? 4.510 -0.177 -12.903 1.00 88.94 83 ASP A N 1
ATOM 632 C CA . ASP A 1 83 ? 4.929 -1.221 -13.839 1.00 88.94 83 ASP A CA 1
ATOM 633 C C . ASP A 1 83 ? 4.699 -2.633 -13.281 1.00 88.94 83 ASP A C 1
ATOM 635 O O . ASP A 1 83 ? 4.336 -2.820 -12.119 1.00 88.94 83 ASP A O 1
ATOM 639 N N . GLU A 1 84 ? 4.942 -3.644 -14.115 1.00 82.38 84 GLU A N 1
ATOM 640 C CA . GLU A 1 84 ? 4.759 -5.063 -13.775 1.00 82.38 84 GLU A CA 1
ATOM 641 C C . GLU A 1 84 ? 5.665 -5.557 -12.636 1.00 82.38 84 GLU A C 1
ATOM 643 O O . GLU A 1 84 ? 5.466 -6.658 -12.132 1.00 82.38 84 GLU A O 1
ATOM 648 N N . ALA A 1 85 ? 6.658 -4.764 -12.220 1.00 85.38 85 ALA A N 1
ATOM 649 C CA . ALA A 1 85 ? 7.508 -5.044 -11.067 1.00 85.38 85 ALA A CA 1
ATOM 650 C C . ALA A 1 85 ? 7.091 -4.241 -9.817 1.00 85.38 85 ALA A C 1
ATOM 652 O O . ALA A 1 85 ? 7.784 -4.289 -8.801 1.00 85.38 85 ALA A O 1
ATOM 653 N N . GLY A 1 86 ? 5.987 -3.486 -9.883 1.00 84.81 86 GLY A N 1
ATOM 654 C CA . GLY A 1 86 ? 5.493 -2.633 -8.801 1.00 84.81 86 GLY A CA 1
ATOM 655 C C . GLY A 1 86 ? 6.233 -1.299 -8.663 1.00 84.81 86 GLY A C 1
ATOM 656 O O . GLY A 1 86 ? 6.089 -0.622 -7.646 1.00 84.81 86 GLY A O 1
ATOM 657 N N . SER A 1 87 ? 7.037 -0.904 -9.654 1.00 92.31 87 SER A N 1
ATOM 658 C CA . SER A 1 87 ? 7.746 0.378 -9.631 1.00 92.31 87 SER A CA 1
ATOM 659 C C . SER A 1 87 ? 6.809 1.514 -10.036 1.00 92.31 87 SER A C 1
ATOM 661 O O . SER A 1 87 ? 6.088 1.406 -11.0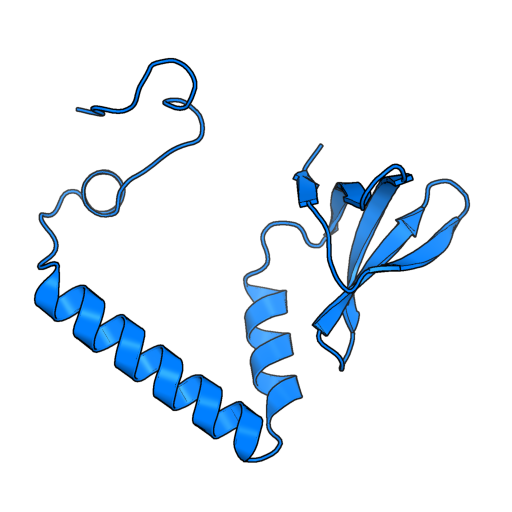26 1.00 92.31 87 SER A O 1
ATOM 663 N N . LEU A 1 88 ? 6.886 2.653 -9.350 1.00 93.25 88 LEU A N 1
ATOM 664 C CA . LEU A 1 88 ? 6.173 3.866 -9.742 1.00 93.25 88 LEU A CA 1
ATOM 665 C C . LEU A 1 88 ? 6.870 4.534 -10.934 1.00 93.25 88 LEU A C 1
ATOM 667 O O . LEU A 1 88 ? 8.047 4.896 -10.856 1.00 93.25 88 LEU A O 1
ATOM 671 N N . LEU A 1 89 ? 6.139 4.726 -12.029 1.00 94.75 89 LEU A N 1
ATOM 672 C CA . LEU A 1 89 ? 6.602 5.443 -13.214 1.00 94.75 89 LEU A CA 1
ATOM 673 C C . LEU A 1 89 ? 6.234 6.920 -13.109 1.00 94.75 89 LEU A C 1
ATOM 675 O O . LEU A 1 89 ? 5.060 7.278 -12.991 1.00 94.75 89 LEU A O 1
ATOM 679 N N . ILE A 1 90 ? 7.243 7.786 -13.176 1.00 95.50 90 ILE A N 1
ATOM 680 C CA . ILE A 1 90 ? 7.070 9.232 -13.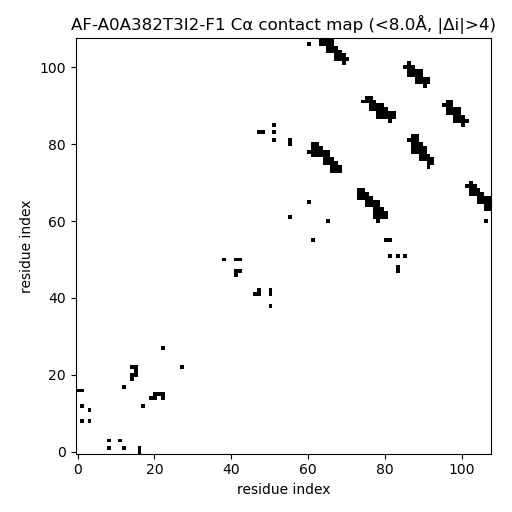054 1.00 95.50 90 ILE A CA 1
ATOM 681 C C . ILE A 1 90 ? 7.580 9.937 -14.289 1.00 95.50 90 ILE A C 1
ATOM 683 O O . ILE A 1 90 ? 8.767 9.876 -14.602 1.00 95.50 90 ILE A O 1
ATOM 687 N N . ARG A 1 91 ? 6.707 10.707 -14.935 1.00 96.50 91 ARG A N 1
ATOM 688 C CA . ARG A 1 91 ? 7.124 11.650 -15.967 1.00 96.50 91 ARG A CA 1
ATOM 689 C C . ARG A 1 91 ? 7.578 12.949 -15.322 1.00 96.50 91 ARG A C 1
ATOM 691 O O . ARG A 1 91 ? 6.775 13.695 -14.763 1.00 96.50 91 ARG A O 1
ATOM 698 N N . THR A 1 92 ? 8.876 13.205 -15.392 1.00 93.31 92 THR A N 1
ATOM 699 C CA . THR A 1 92 ? 9.488 14.458 -14.939 1.00 93.31 92 THR A CA 1
ATOM 700 C C . THR A 1 92 ? 9.074 15.625 -15.839 1.00 93.31 92 THR A C 1
ATOM 702 O O . THR A 1 92 ? 8.590 15.432 -16.956 1.00 93.31 92 THR A O 1
ATOM 705 N N . GLU A 1 93 ? 9.302 16.854 -15.381 1.00 87.81 93 GLU A N 1
ATOM 706 C CA . GLU A 1 93 ? 8.968 18.077 -16.131 1.00 87.81 93 GLU A CA 1
ATOM 707 C C . GLU A 1 93 ? 9.707 18.189 -17.474 1.00 87.81 93 GLU A C 1
ATOM 709 O O . GLU A 1 93 ? 9.208 18.802 -18.412 1.00 87.81 93 GLU A O 1
ATOM 714 N N . HIS A 1 94 ? 10.859 17.528 -17.602 1.00 88.06 94 HIS A N 1
ATOM 715 C CA . HIS A 1 94 ? 11.628 17.446 -18.845 1.00 88.06 94 HIS A CA 1
ATOM 716 C C . HIS A 1 94 ? 11.135 16.333 -19.790 1.00 88.06 94 HIS A C 1
ATOM 718 O O . HIS A 1 94 ? 11.804 16.006 -20.767 1.00 88.06 94 HIS A O 1
ATOM 724 N N . GLY A 1 95 ? 9.995 15.702 -19.490 1.00 89.25 95 GLY A N 1
ATOM 725 C CA . GLY A 1 95 ? 9.366 14.663 -20.310 1.00 89.25 95 GLY A CA 1
ATOM 726 C C . GLY A 1 95 ? 9.954 13.257 -20.146 1.00 89.25 95 GLY A C 1
ATOM 727 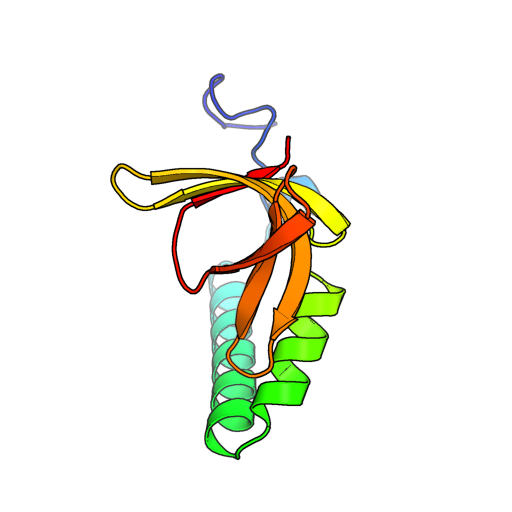O O . GLY A 1 95 ? 9.377 12.300 -20.666 1.00 89.25 95 GLY A O 1
ATOM 728 N N . ARG A 1 96 ? 11.056 13.102 -19.397 1.00 93.50 96 ARG A N 1
ATOM 729 C CA . ARG A 1 96 ? 11.681 11.803 -19.104 1.00 93.50 96 ARG A CA 1
ATOM 730 C C . ARG A 1 96 ? 10.836 11.010 -18.111 1.00 93.50 96 ARG A C 1
ATOM 732 O O . ARG A 1 96 ? 10.448 11.562 -17.082 1.00 93.50 96 ARG A O 1
ATOM 739 N N . VAL A 1 97 ? 10.633 9.720 -18.385 1.00 95.00 97 VAL A N 1
ATOM 740 C CA . VAL A 1 97 ? 10.048 8.770 -17.429 1.00 95.00 97 VAL A CA 1
ATOM 741 C C . VAL A 1 97 ? 11.153 8.184 -16.550 1.00 95.00 97 VAL A C 1
ATOM 743 O O . VAL A 1 97 ? 12.117 7.606 -17.055 1.00 95.00 97 VAL A O 1
ATOM 746 N N . GLU A 1 98 ? 11.022 8.350 -15.238 1.00 93.38 98 GLU A N 1
ATOM 747 C CA . GLU A 1 98 ? 11.857 7.704 -14.228 1.00 93.38 98 GLU A CA 1
ATOM 748 C C . GLU A 1 98 ? 11.083 6.586 -13.530 1.00 93.38 98 GLU A C 1
ATOM 750 O O . GLU A 1 98 ? 9.895 6.720 -13.240 1.00 93.38 98 GLU A O 1
ATOM 755 N N . ARG A 1 99 ? 11.780 5.480 -13.264 1.00 94.69 99 ARG A N 1
ATOM 756 C CA . ARG A 1 99 ? 11.238 4.298 -12.595 1.00 94.69 99 ARG A CA 1
ATOM 757 C C . ARG A 1 99 ? 11.702 4.271 -11.147 1.00 94.69 99 ARG A C 1
ATOM 759 O O . ARG A 1 99 ? 12.906 4.202 -10.895 1.00 94.69 99 ARG A O 1
ATOM 766 N N . ILE A 1 100 ? 10.755 4.326 -10.217 1.00 92.25 100 ILE A N 1
ATOM 767 C CA . ILE A 1 100 ? 11.007 4.481 -8.785 1.00 92.25 100 ILE A CA 1
ATOM 768 C C . ILE A 1 100 ? 10.565 3.229 -8.040 1.00 92.25 100 ILE A C 1
ATOM 770 O O . ILE A 1 100 ? 9.389 2.882 -8.033 1.00 92.25 100 ILE A O 1
ATOM 774 N N . THR A 1 101 ? 11.516 2.553 -7.402 1.00 91.00 101 THR A N 1
ATOM 775 C CA . THR A 1 101 ? 11.270 1.316 -6.643 1.00 91.00 101 THR A CA 1
ATOM 776 C C . THR A 1 101 ? 11.140 1.552 -5.139 1.00 91.00 101 THR A C 1
ATOM 778 O O . THR A 1 101 ? 10.688 0.673 -4.417 1.00 91.00 101 THR A O 1
ATOM 781 N N . SER A 1 102 ? 11.580 2.709 -4.642 1.00 89.12 102 SER A N 1
ATOM 782 C CA . SER A 1 102 ? 11.537 3.071 -3.224 1.00 89.12 102 SER A CA 1
ATOM 783 C C . SER A 1 102 ? 11.677 4.582 -3.039 1.00 89.12 102 SER A C 1
ATOM 785 O O . SER A 1 102 ? 12.220 5.265 -3.908 1.00 89.12 102 SER A O 1
ATOM 787 N N . GLY A 1 103 ? 11.193 5.099 -1.907 1.00 90.06 103 GLY A N 1
ATOM 788 C CA . GLY A 1 103 ? 11.276 6.512 -1.531 1.00 90.06 103 GLY A CA 1
ATOM 789 C C . GLY A 1 103 ? 9.973 7.052 -0.951 1.00 90.06 103 GLY A C 1
ATOM 790 O O . GLY A 1 103 ? 8.946 6.376 -0.975 1.00 90.06 103 GLY A O 1
ATOM 791 N N . ASP A 1 104 ? 10.022 8.293 -0.470 1.00 92.50 104 ASP A N 1
ATOM 792 C CA . ASP A 1 104 ? 8.831 8.992 0.013 1.00 92.50 104 ASP A CA 1
ATOM 793 C C . ASP A 1 104 ? 8.106 9.660 -1.155 1.00 92.50 104 ASP A C 1
ATOM 795 O O . ASP A 1 104 ? 8.724 10.390 -1.940 1.00 92.50 104 ASP A O 1
ATOM 799 N N . VAL A 1 105 ? 6.791 9.447 -1.238 1.00 93.00 105 VAL A N 1
ATOM 800 C CA . VAL A 1 105 ? 5.910 10.044 -2.248 1.00 93.00 105 VAL A CA 1
ATOM 801 C C . VAL A 1 105 ? 4.992 11.052 -1.573 1.00 93.00 105 VAL A C 1
ATOM 803 O O . VAL A 1 105 ? 4.235 10.705 -0.670 1.00 93.00 105 VAL A O 1
ATOM 806 N N . ILE A 1 106 ? 5.028 12.298 -2.035 1.00 93.62 106 ILE A N 1
ATOM 807 C CA . ILE A 1 106 ? 4.173 13.372 -1.525 1.00 93.62 106 ILE A CA 1
ATOM 808 C C . ILE A 1 106 ? 3.370 13.928 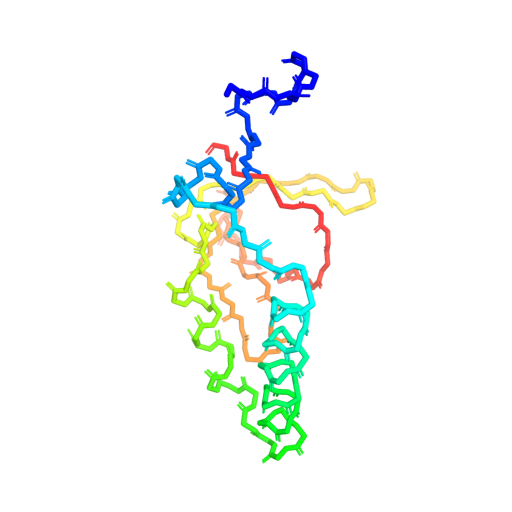-2.695 1.00 93.62 106 ILE A C 1
ATOM 810 O O . ILE A 1 106 ? 3.953 14.367 -3.685 1.00 93.62 106 ILE A O 1
ATOM 814 N N . VAL A 1 107 ? 2.041 13.910 -2.590 1.00 92.50 107 VAL A N 1
ATOM 815 C CA . VAL A 1 107 ? 1.161 14.587 -3.555 1.00 92.50 107 VAL A CA 1
ATOM 816 C C . VAL A 1 107 ? 1.289 16.095 -3.356 1.00 92.50 107 VAL A C 1
ATOM 818 O O . VAL A 1 107 ? 1.254 16.560 -2.216 1.00 92.50 107 VAL A O 1
ATOM 821 N N . ILE A 1 108 ? 1.452 16.836 -4.454 1.00 90.75 108 ILE A N 1
ATOM 822 C CA . ILE A 1 108 ? 1.592 18.300 -4.461 1.00 90.75 108 ILE A CA 1
ATOM 823 C C . ILE A 1 108 ? 0.524 18.977 -5.314 1.00 90.75 108 ILE A C 1
ATOM 825 O O . ILE A 1 108 ? 0.047 18.341 -6.284 1.00 90.75 108 ILE A O 1
#

Nearest PDB structures (foldseek):
  6ndl-assembly1_A  TM=9.020E-01  e=9.763E-07  Staphylococcus aureus
  6apw-assembly1_A  TM=9.133E-01  e=1.249E-06  Staphylococcus aureus
  8eni-assembly1_A-2  TM=9.169E-01  e=1.502E-06  Staphylococcus aureus subsp. aureus Mu50
  6aqq-assembly1_A  TM=8.927E-01  e=1.461E-05  Staphylococcus aureus
  3rkx-assembly1_A  TM=8.715E-01  e=3.056E-05  Staphylococcus aureus subsp. aureus ECT-R 2

Radius of gyration: 17.54 Å; Cα contacts (8 Å, |Δi|>4): 129; chains: 1; bounding box: 38×38×40 Å

Secondary structure (DSSP, 8-state):
-----TTTTTT---HHHHHSSPPPHHHHHHHHHHHHHHHHHHHHTT-HHHHHHHHHHH-TTTTSEEEEEETTEEEEEEEEEE-TTSPEEEEETTS-EEEESSSEEEE-